Protein AF-0000000066304658 (afdb_homodimer)

Radius of gyration: 15.89 Å; Cα contacts (8 Å, |Δi|>4): 120; chains: 2; bounding box: 38×51×34 Å

Secondary structure (DSSP, 8-state):
---EEEEEEEEEHHHHHHHHHHHHTTS-S-HHHHHHHHHHHHHHHTHHHHHHHHHHHHH-/---EEEEEEEEEHHHHHHHHHHHHTTS-S-HHHHHHHHHHHHHHHTHHHHHHHHHHHHH-

Foldseek 3Di:
DDDDDDDDDDDDPVVQVVLVVCCVVPVDVDSVRVVVVVVVVVCVVCVVVVVVVVVVVVVD/DDDDDDDDDDDDPVVQVVLVVCCVVVVDVDSVRVVVVVVVVVCVVCVVVVVVVVVVVVVD

Sequence (120 aa):
MPPTRKISIRLTEKYYTKLELLVESGEFTSVSEAVREAVKLLLEKYKEQLESIAQMDTYRMPPTRKISIRLTEKYYTKLELLVESGEFTSVSEAVREAVKLLLEKYKEQLESIAQMDTYR

pLDDT: mean 95.94, std 5.53, range [66.0, 98.94]

Solvent-accessible surface area (backbone atoms only — not comparable to full-atom values): 6758 Å² total; per-residue (Å²): 131,83,60,66,43,79,47,75,42,74,39,43,48,69,58,50,49,52,41,47,50,37,27,74,71,62,78,29,95,35,57,61,54,47,49,52,49,9,42,51,52,45,49,59,74,42,41,67,61,52,52,53,52,50,52,53,59,69,72,100,133,83,58,65,41,80,46,74,42,76,39,43,48,69,58,51,50,53,41,46,50,37,28,74,72,62,78,28,95,34,59,59,53,46,48,52,50,10,41,51,52,44,49,59,74,42,40,66,60,52,51,54,52,51,53,53,59,71,72,101

Organism: Archaeoglobus fulgidus (strain ATCC 49558 / DSM 4304 / JCM 9628 / NBRC 100126 / VC-16) (NCBI:txid224325)

Nearest PDB structures (foldseek):
  7ycu-assembly1_D  TM=7.562E-01  e=7.162E-02  Pseudoalteromonas rubra
  5zkt-assembly1_A  TM=4.712E-01  e=1.363E+00  Oryza sativa Japonica Group
  3zpv-assembly1_B  TM=7.406E-01  e=9.058E+00  Drosophila melanogaster
  7ycw-assembly1_D  TM=8.932E-01  e=3.993E-02  Pseudoalteromonas rubra
  7ycu-assembly1_D  TM=7.562E-01  e=4.284E-02  Pseudoalteromonas rubra

Structure (mmCIF, N/CA/C/O backbone):
data_AF-0000000066304658-model_v1
#
loop_
_entity.id
_entity.type
_entity.pdbx_description
1 polymer 'Uncharacterized protein AF_0569'
#
loop_
_atom_site.group_PDB
_atom_site.id
_atom_site.type_symbol
_atom_site.label_atom_id
_atom_site.label_alt_id
_atom_site.label_comp_id
_atom_site.label_asym_id
_atom_site.label_entity_id
_atom_site.label_seq_id
_atom_site.pdbx_PDB_ins_code
_atom_site.Cartn_x
_atom_site.Cartn_y
_atom_site.Cartn_z
_atom_site.occupancy
_atom_site.B_iso_or_equiv
_atom_site.auth_seq_id
_atom_site.auth_comp_id
_atom_site.auth_asym_id
_atom_site.auth_atom_id
_atom_site.pdbx_PDB_model_num
ATOM 1 N N . MET A 1 1 ? -22.328 4.758 -0.051 1 87.62 1 MET A N 1
ATOM 2 C CA . MET A 1 1 ? -20.984 4.27 -0.34 1 87.62 1 MET A CA 1
ATOM 3 C C . MET A 1 1 ? -19.938 5.328 -0.02 1 87.62 1 MET A C 1
ATOM 5 O O . MET A 1 1 ? -20.141 6.512 -0.294 1 87.62 1 MET A O 1
ATOM 9 N N . PRO A 1 2 ? -18.766 4.961 0.683 1 92.81 2 PRO A N 1
ATOM 10 C CA . PRO A 1 2 ? -17.781 5.996 1.01 1 92.81 2 PRO A CA 1
ATOM 11 C C . PRO A 1 2 ? -17.094 6.574 -0.228 1 92.81 2 PRO A C 1
ATOM 13 O O . PRO A 1 2 ? -16.844 5.848 -1.189 1 92.81 2 PRO A O 1
ATOM 16 N N . PRO A 1 3 ? -16.938 7.879 -0.119 1 97.12 3 PRO A N 1
ATOM 17 C CA . PRO A 1 3 ? -16.25 8.508 -1.251 1 97.12 3 PRO A CA 1
ATOM 18 C C . PRO A 1 3 ? -14.828 7.977 -1.454 1 97.12 3 PRO A C 1
ATOM 20 O O . PRO A 1 3 ? -14.125 7.711 -0.48 1 97.12 3 PRO A O 1
ATOM 23 N N . THR A 1 4 ? -14.523 7.812 -2.727 1 97.88 4 THR A N 1
ATOM 24 C CA . THR A 1 4 ? -13.195 7.301 -3.037 1 97.88 4 THR A CA 1
ATOM 25 C C . THR A 1 4 ? -12.422 8.289 -3.908 1 97.88 4 THR A C 1
ATOM 27 O O . THR A 1 4 ? -13.016 9.211 -4.48 1 97.88 4 THR A O 1
ATOM 30 N N . ARG A 1 5 ? -11.117 8.086 -3.869 1 97.69 5 ARG A N 1
ATOM 31 C CA . ARG A 1 5 ? -10.188 8.867 -4.68 1 97.69 5 ARG A CA 1
ATOM 32 C C . ARG A 1 5 ? -9.273 7.957 -5.492 1 97.69 5 ARG A C 1
ATOM 34 O O . ARG A 1 5 ? -8.727 6.984 -4.969 1 97.69 5 ARG A O 1
ATOM 41 N N . LYS A 1 6 ? -9.188 8.29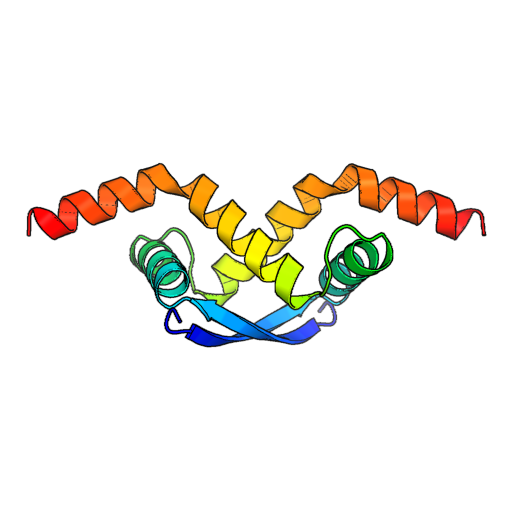7 -6.812 1 97.94 6 LYS A N 1
ATOM 42 C CA . LYS A 1 6 ? -8.281 7.539 -7.676 1 97.94 6 LYS A CA 1
ATOM 43 C C . LYS A 1 6 ? -6.867 8.109 -7.625 1 97.94 6 LYS A C 1
ATOM 45 O O . LYS A 1 6 ? -6.676 9.32 -7.754 1 97.94 6 LYS A O 1
ATOM 50 N N . ILE A 1 7 ? -5.93 7.316 -7.402 1 98.19 7 ILE A N 1
ATOM 51 C CA . ILE A 1 7 ? -4.543 7.77 -7.418 1 98.19 7 ILE A CA 1
ATOM 52 C C . ILE A 1 7 ? -3.709 6.844 -8.297 1 98.19 7 ILE A C 1
ATOM 54 O O . ILE A 1 7 ? -4.059 5.68 -8.492 1 98.19 7 ILE A O 1
ATOM 58 N N . SER A 1 8 ? -2.656 7.352 -8.898 1 98.25 8 SER A N 1
ATOM 59 C CA . SER A 1 8 ? -1.704 6.586 -9.695 1 98.25 8 SER A CA 1
ATOM 60 C C . SER A 1 8 ? -0.326 6.57 -9.039 1 98.25 8 SER A C 1
ATOM 62 O O . SER A 1 8 ? 0.177 7.613 -8.617 1 98.25 8 SER A O 1
ATOM 64 N N . ILE A 1 9 ? 0.186 5.316 -8.852 1 98.19 9 ILE A N 1
ATOM 65 C CA . ILE A 1 9 ? 1.52 5.199 -8.273 1 98.19 9 ILE A CA 1
ATOM 66 C C . ILE A 1 9 ? 2.391 4.312 -9.164 1 98.19 9 ILE A C 1
ATOM 68 O O . ILE A 1 9 ? 1.876 3.557 -9.992 1 98.19 9 ILE A O 1
ATOM 72 N N . ARG A 1 10 ? 3.688 4.48 -9.016 1 98.31 10 ARG A N 1
ATOM 73 C CA . ARG A 1 10 ? 4.645 3.598 -9.672 1 98.31 10 ARG A CA 1
ATOM 74 C C . ARG A 1 10 ? 5.273 2.629 -8.68 1 98.31 10 ARG A C 1
ATOM 76 O O . ARG A 1 10 ? 5.668 3.029 -7.578 1 98.31 10 ARG A O 1
ATOM 83 N N . LEU A 1 11 ? 5.293 1.331 -9.078 1 98.19 11 LEU A N 1
ATOM 84 C CA . LEU A 1 11 ? 5.93 0.264 -8.32 1 98.19 11 LEU A CA 1
ATOM 85 C C . LEU A 1 11 ? 6.992 -0.442 -9.156 1 98.19 11 LEU A C 1
ATOM 87 O O . LEU A 1 11 ? 6.871 -0.523 -10.383 1 98.19 11 LEU A O 1
ATOM 91 N N . THR A 1 12 ? 8.031 -0.899 -8.492 1 98 12 THR A N 1
ATOM 92 C CA . THR A 1 12 ? 8.977 -1.728 -9.234 1 98 12 THR A CA 1
ATOM 93 C C . THR A 1 12 ? 8.305 -3.01 -9.719 1 98 12 THR A C 1
ATOM 95 O O . THR A 1 12 ? 7.418 -3.543 -9.055 1 98 12 THR A O 1
ATOM 98 N N . GLU A 1 13 ? 8.773 -3.506 -10.859 1 98.12 13 GLU A N 1
ATOM 99 C CA . GLU A 1 13 ? 8.258 -4.758 -11.398 1 98.12 13 GLU A CA 1
ATOM 100 C C . GLU A 1 13 ? 8.383 -5.895 -10.383 1 98.12 13 GLU A C 1
ATOM 102 O O . GLU A 1 13 ? 7.531 -6.781 -10.32 1 98.12 13 GLU A O 1
ATOM 107 N N . LYS A 1 14 ? 9.438 -5.793 -9.609 1 97.31 14 LYS A N 1
ATOM 108 C CA . LYS A 1 14 ? 9.688 -6.809 -8.594 1 97.31 14 LYS A CA 1
ATOM 109 C C . LYS A 1 14 ? 8.555 -6.852 -7.57 1 97.31 14 LYS A C 1
ATOM 111 O O . LYS A 1 14 ? 8.016 -7.918 -7.273 1 97.31 14 LYS A O 1
ATOM 116 N N . TYR A 1 15 ? 8.141 -5.727 -7.105 1 98.31 15 TYR A N 1
ATOM 117 C CA . TYR A 1 15 ? 7.086 -5.66 -6.098 1 98.31 15 TYR A CA 1
ATOM 118 C C . TYR A 1 15 ? 5.727 -5.98 -6.707 1 98.31 15 TYR A C 1
ATOM 120 O O . TYR A 1 15 ? 4.898 -6.645 -6.078 1 98.31 15 TYR A O 1
ATOM 128 N N . TYR A 1 16 ? 5.555 -5.543 -7.91 1 98.56 16 TYR A N 1
ATOM 129 C CA . TYR A 1 16 ? 4.293 -5.832 -8.578 1 98.56 16 TYR A CA 1
ATOM 130 C C . TYR A 1 16 ? 4.109 -7.332 -8.773 1 98.56 16 TYR A C 1
ATOM 132 O O . TYR A 1 16 ? 3.021 -7.863 -8.547 1 98.56 16 TYR A O 1
ATOM 140 N N . THR A 1 17 ? 5.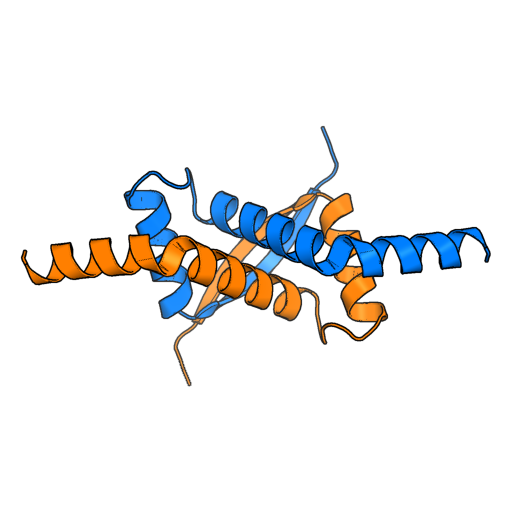168 -7.965 -9.227 1 98.06 17 THR A N 1
ATOM 141 C CA . THR A 1 17 ? 5.129 -9.406 -9.461 1 98.06 17 THR A CA 1
ATOM 142 C C . THR A 1 17 ? 4.82 -10.156 -8.164 1 98.06 17 THR A C 1
ATOM 144 O O . THR A 1 17 ? 4.078 -11.141 -8.172 1 98.06 17 THR A O 1
ATOM 147 N N . LYS A 1 18 ? 5.359 -9.703 -7.086 1 98.44 18 LYS A N 1
ATOM 148 C CA . LYS A 1 18 ? 5.09 -10.312 -5.789 1 98.44 18 LYS A CA 1
ATOM 149 C C . LYS A 1 18 ? 3.621 -10.164 -5.406 1 98.44 18 LYS A C 1
ATOM 151 O O . LYS A 1 18 ? 3.023 -11.086 -4.84 1 98.44 18 LYS A O 1
ATOM 156 N N . LEU A 1 19 ? 3.072 -9.031 -5.715 1 98.62 19 LEU A N 1
ATOM 157 C CA . LEU A 1 19 ? 1.647 -8.836 -5.473 1 98.62 19 LEU A CA 1
ATOM 158 C C . LEU A 1 19 ? 0.812 -9.789 -6.316 1 98.62 19 LEU A C 1
ATOM 160 O O . LEU A 1 19 ? -0.17 -10.359 -5.836 1 98.62 19 LEU A O 1
ATOM 164 N N . GLU A 1 20 ? 1.295 -9.977 -7.582 1 98.5 20 GLU A N 1
ATOM 165 C CA . GLU A 1 20 ? 0.604 -10.906 -8.469 1 98.5 20 GLU A CA 1
ATOM 166 C C . GLU A 1 20 ? 0.646 -12.328 -7.926 1 98.5 20 GLU A C 1
ATOM 168 O O . GLU A 1 20 ? -0.34 -13.062 -8.016 1 98.5 20 GLU A O 1
ATOM 173 N N . LEU A 1 21 ? 1.746 -12.703 -7.367 1 97.94 21 LEU A N 1
ATOM 174 C CA . LEU A 1 21 ? 1.906 -14.039 -6.797 1 97.94 21 LEU A CA 1
ATOM 175 C C . LEU A 1 21 ? 0.944 -14.25 -5.637 1 97.94 21 LEU A C 1
ATOM 177 O O . LEU A 1 21 ? 0.377 -15.336 -5.484 1 97.94 21 LEU A O 1
ATOM 181 N N . LEU A 1 22 ? 0.697 -13.227 -4.871 1 98 22 LEU A N 1
ATOM 182 C CA . LEU A 1 22 ? -0.24 -13.305 -3.754 1 98 22 LEU A CA 1
ATOM 183 C C . LEU A 1 22 ? -1.674 -13.438 -4.258 1 98 22 LEU A C 1
ATOM 185 O O . LEU A 1 22 ? -2.496 -14.117 -3.637 1 98 22 LEU A O 1
ATOM 189 N N . VAL A 1 23 ? -1.947 -12.781 -5.406 1 98.44 23 VAL A N 1
ATOM 190 C CA . VAL A 1 23 ? -3.273 -12.875 -6.008 1 98.44 23 VAL A CA 1
ATOM 191 C C . VAL A 1 23 ? -3.494 -14.281 -6.555 1 98.44 23 VAL A C 1
ATOM 193 O O . VAL A 1 23 ? -4.535 -14.898 -6.309 1 98.44 23 VAL A O 1
ATOM 196 N N . GLU A 1 24 ? -2.43 -14.766 -7.199 1 97.12 24 GLU A N 1
ATOM 197 C CA . GLU A 1 24 ? -2.502 -16.094 -7.805 1 97.12 24 GLU A CA 1
ATOM 198 C C . GLU A 1 24 ? -2.627 -17.188 -6.742 1 97.12 24 GLU A C 1
ATOM 200 O O . GLU A 1 24 ? -3.285 -18.203 -6.965 1 97.12 24 GLU A O 1
ATOM 205 N N . SER A 1 25 ? -2.018 -16.938 -5.555 1 95.88 25 SER A N 1
ATOM 206 C CA . SER A 1 25 ? -2.031 -17.906 -4.469 1 95.88 25 SER A CA 1
ATOM 207 C C . SER A 1 25 ? -3.352 -17.875 -3.705 1 95.88 25 SER A C 1
ATOM 209 O O . SER A 1 25 ? -3.607 -18.719 -2.854 1 95.88 25 SER A O 1
ATOM 211 N N . GLY A 1 26 ? -4.152 -16.828 -3.975 1 96.94 26 GLY A N 1
ATOM 212 C CA . GLY A 1 26 ? -5.477 -16.75 -3.377 1 96.94 26 GLY A CA 1
ATOM 213 C C . GLY A 1 26 ? -5.52 -15.875 -2.141 1 96.94 26 GLY A C 1
ATOM 214 O O . GLY A 1 26 ? -6.539 -15.82 -1.448 1 96.94 26 GLY A O 1
ATOM 215 N N . GLU A 1 27 ? -4.398 -15.242 -1.835 1 96.88 27 GLU A N 1
ATOM 216 C CA . GLU A 1 27 ? -4.363 -14.375 -0.658 1 96.88 27 GLU A CA 1
ATOM 217 C C . GLU A 1 27 ? -5.215 -13.125 -0.863 1 96.88 27 GLU A C 1
ATOM 219 O O . GLU A 1 27 ? -5.816 -12.617 0.085 1 96.88 27 GLU A O 1
ATOM 224 N N . PHE A 1 28 ? -5.234 -12.609 -2.09 1 98.12 28 PHE A N 1
ATOM 225 C CA . PHE A 1 28 ? -6.02 -11.43 -2.453 1 98.12 28 PHE A CA 1
ATOM 226 C C . PHE A 1 28 ? -6.766 -11.664 -3.76 1 98.12 28 PHE A C 1
ATOM 228 O O . PHE A 1 28 ? -6.352 -12.484 -4.582 1 98.12 28 PHE A O 1
ATOM 235 N N . THR A 1 29 ? -7.844 -10.977 -3.945 1 98.25 29 THR A N 1
ATOM 236 C CA . THR A 1 29 ? -8.656 -11.164 -5.141 1 98.25 29 THR A CA 1
ATOM 237 C C . THR A 1 29 ? -8.078 -10.391 -6.32 1 98.25 29 THR A C 1
ATOM 239 O O . THR A 1 29 ? -8.336 -10.734 -7.477 1 98.25 29 THR A O 1
ATOM 242 N N . SER A 1 30 ? -7.242 -9.25 -6.062 1 98.56 30 SER A N 1
ATOM 243 C CA . SER A 1 30 ? -6.617 -8.414 -7.082 1 98.56 30 SER A CA 1
ATOM 244 C C . SER A 1 30 ? -5.418 -7.656 -6.52 1 98.56 30 SER A C 1
ATOM 246 O O . SER A 1 30 ? -5.289 -7.504 -5.305 1 98.56 30 SER A O 1
ATOM 248 N N . VAL A 1 31 ? -4.664 -7.23 -7.402 1 98.56 31 VAL A N 1
ATOM 249 C CA . VAL A 1 31 ? -3.523 -6.414 -7 1 98.56 31 VAL A CA 1
ATOM 250 C C . VAL A 1 31 ? -4.02 -5.148 -6.301 1 98.56 31 VAL A C 1
ATOM 252 O O . VAL A 1 31 ? -3.447 -4.727 -5.293 1 98.56 31 VAL A O 1
ATOM 255 N N . SER A 1 32 ? -5.07 -4.594 -6.738 1 98.38 32 SER A N 1
ATOM 256 C CA . SER A 1 32 ? -5.66 -3.404 -6.129 1 98.38 32 SER A CA 1
ATOM 257 C C . SER A 1 32 ? -6.098 -3.676 -4.695 1 98.38 32 SER A C 1
ATOM 259 O O . SER A 1 32 ? -5.91 -2.838 -3.812 1 98.38 32 SER A O 1
ATOM 261 N N . GLU A 1 33 ? -6.676 -4.84 -4.48 1 98.62 33 GLU A N 1
ATOM 262 C CA . GLU A 1 33 ? -7.066 -5.215 -3.125 1 98.62 33 GLU A CA 1
ATOM 263 C C . GLU A 1 33 ? -5.852 -5.328 -2.209 1 98.62 33 GLU A C 1
ATOM 265 O O . GLU A 1 33 ? -5.887 -4.871 -1.064 1 98.62 33 GLU A O 1
ATOM 270 N N . ALA A 1 34 ? -4.812 -5.934 -2.734 1 98.81 34 ALA A N 1
ATOM 271 C CA . ALA A 1 34 ? -3.586 -6.117 -1.963 1 98.81 34 ALA A CA 1
ATOM 272 C C . ALA A 1 34 ? -2.984 -4.77 -1.563 1 98.81 34 ALA A C 1
ATOM 274 O O . ALA A 1 34 ? -2.561 -4.59 -0.42 1 98.81 34 ALA A O 1
ATOM 275 N N . VAL A 1 35 ? -3.014 -3.791 -2.465 1 98.81 35 VAL A N 1
ATOM 276 C CA . VAL A 1 35 ? -2.455 -2.471 -2.193 1 98.81 35 VAL A CA 1
ATOM 277 C C . VAL A 1 35 ? -3.314 -1.748 -1.16 1 98.81 35 VAL A C 1
ATOM 279 O O . VAL A 1 35 ? -2.791 -1.065 -0.276 1 98.81 35 VAL A O 1
ATOM 282 N N . ARG A 1 36 ? -4.637 -1.94 -1.254 1 98.75 36 ARG A N 1
ATOM 283 C CA . ARG A 1 36 ? -5.531 -1.313 -0.283 1 98.75 36 ARG A CA 1
ATOM 284 C C . ARG A 1 36 ? -5.309 -1.883 1.113 1 98.75 36 ARG A C 1
ATOM 286 O O . ARG A 1 36 ? -5.336 -1.147 2.102 1 98.75 36 ARG A O 1
ATOM 293 N N . GLU A 1 37 ? -5.039 -3.168 1.141 1 98.81 37 GLU A N 1
ATOM 294 C CA . GLU A 1 37 ? -4.699 -3.803 2.41 1 98.81 37 GLU A CA 1
ATOM 295 C C . GLU A 1 37 ? -3.363 -3.291 2.943 1 98.81 37 GLU A C 1
ATOM 297 O O . GLU A 1 37 ? -3.197 -3.117 4.152 1 98.81 37 GLU A O 1
ATOM 302 N N . ALA A 1 38 ? -2.439 -3.082 2.047 1 98.94 38 ALA A N 1
ATOM 303 C CA . ALA A 1 38 ? -1.135 -2.535 2.41 1 98.94 38 ALA A CA 1
ATOM 304 C C . ALA A 1 38 ? -1.278 -1.161 3.061 1 98.94 38 ALA A C 1
ATOM 306 O O . ALA A 1 38 ? -0.634 -0.877 4.074 1 98.94 38 ALA A O 1
ATOM 307 N N . VAL A 1 39 ? -2.143 -0.371 2.531 1 98.88 39 VAL A N 1
ATOM 308 C CA . VAL A 1 39 ? -2.395 0.967 3.057 1 98.88 39 VAL A CA 1
ATOM 309 C C . VAL A 1 39 ? -3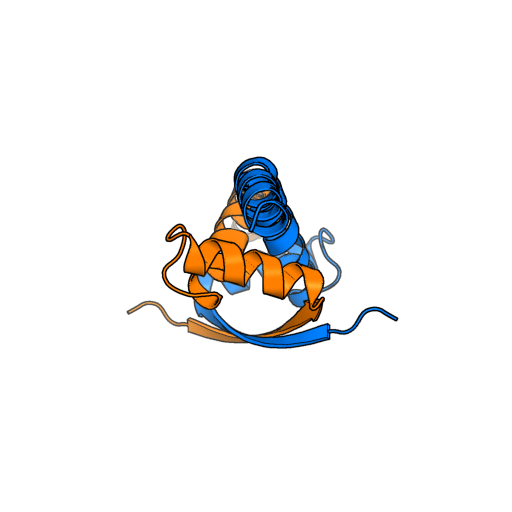 0.868 4.453 1 98.88 39 VAL A C 1
ATOM 311 O O . VAL A 1 39 ? -2.602 1.599 5.363 1 98.88 39 VAL A O 1
ATOM 314 N N . LYS A 1 40 ? -3.93 -0.051 4.578 1 98.69 40 LYS A N 1
ATOM 315 C CA . LYS A 1 40 ? -4.539 -0.253 5.891 1 98.69 40 LYS A CA 1
ATOM 316 C C . LYS A 1 40 ? -3.492 -0.653 6.926 1 98.69 40 LYS A C 1
ATOM 318 O O . LYS A 1 40 ? -3.516 -0.166 8.055 1 98.69 40 LYS A O 1
ATOM 323 N N . LEU A 1 41 ? -2.611 -1.521 6.512 1 98.56 41 LEU A N 1
ATOM 324 C CA . LEU A 1 41 ? -1.542 -1.972 7.395 1 98.56 41 LEU A CA 1
ATOM 325 C C . LEU A 1 41 ? -0.642 -0.809 7.797 1 98.56 41 LEU A C 1
ATOM 327 O O . LEU A 1 41 ? -0.267 -0.681 8.969 1 98.56 41 LEU A O 1
ATOM 331 N N . LEU A 1 42 ? -0.271 0.013 6.84 1 98.75 42 LEU A N 1
ATOM 332 C CA . LEU A 1 42 ? 0.567 1.174 7.121 1 98.75 42 LEU A CA 1
ATOM 333 C C . LEU A 1 42 ? -0.111 2.105 8.117 1 98.75 42 LEU A C 1
ATOM 335 O O . LEU A 1 42 ? 0.521 2.564 9.078 1 98.75 42 LEU A O 1
ATOM 339 N N . LEU A 1 43 ? -1.433 2.381 7.883 1 98.44 43 LEU A N 1
ATOM 340 C CA . LEU A 1 43 ? -2.162 3.326 8.719 1 98.44 43 LEU A CA 1
ATOM 341 C C . LEU A 1 43 ? -2.344 2.773 10.133 1 98.44 43 LEU A C 1
ATOM 343 O O . LEU A 1 43 ? -2.346 3.531 11.102 1 98.44 43 LEU A O 1
ATOM 347 N N . GLU A 1 44 ? -2.439 1.458 10.172 1 98.12 44 GLU A N 1
ATOM 348 C CA . GLU A 1 44 ? -2.48 0.825 11.492 1 98.12 44 GLU A CA 1
ATOM 349 C C . GLU A 1 44 ? -1.152 0.987 12.219 1 98.12 44 GLU A C 1
ATOM 351 O O . GLU A 1 44 ? -1.129 1.225 13.43 1 98.12 44 GLU A O 1
ATOM 356 N N . LYS A 1 45 ? -0.081 0.902 11.562 1 97.75 45 LYS A N 1
ATOM 357 C CA . LYS A 1 45 ? 1.254 1.087 12.125 1 97.75 45 LYS A CA 1
ATOM 358 C C . LYS A 1 45 ? 1.433 2.504 12.664 1 97.75 45 LYS A C 1
ATOM 360 O O . LYS A 1 45 ? 2.08 2.705 13.695 1 97.75 45 LYS A O 1
ATOM 365 N N . TYR A 1 46 ? 0.821 3.494 12 1 97.75 46 TYR A N 1
ATOM 366 C CA . TYR A 1 46 ? 0.975 4.898 12.359 1 97.75 46 TYR A CA 1
ATOM 367 C C . TYR A 1 46 ? -0.246 5.406 13.117 1 97.75 46 TYR A C 1
ATOM 369 O O . TYR A 1 46 ? -0.5 6.609 13.164 1 97.75 46 TYR A O 1
ATOM 377 N N . LYS A 1 47 ? -1.058 4.547 13.641 1 97.38 47 LYS A N 1
ATOM 378 C CA . LYS A 1 47 ? -2.332 4.867 14.273 1 97.38 47 LYS A CA 1
ATOM 379 C C . LYS A 1 47 ? -2.145 5.887 15.398 1 97.38 47 LYS A C 1
ATOM 381 O O . LYS A 1 47 ? -2.92 6.836 15.516 1 97.38 47 LYS A O 1
ATOM 386 N N . GLU A 1 48 ? -1.128 5.695 16.219 1 96.12 48 GLU A N 1
ATOM 387 C CA . GLU A 1 48 ? -0.882 6.574 17.359 1 96.12 48 GLU A CA 1
ATOM 388 C C . GLU A 1 48 ? -0.534 7.988 16.906 1 96.12 48 GLU A C 1
ATOM 390 O O . GLU A 1 48 ? -1.014 8.969 17.469 1 96.12 48 GLU A O 1
ATOM 395 N N . GLN A 1 49 ? 0.337 8.008 15.867 1 95.88 49 GLN A N 1
ATOM 396 C CA . GLN A 1 49 ? 0.71 9.305 15.312 1 95.88 49 GLN A CA 1
ATOM 397 C C . GLN A 1 49 ? -0.508 10.031 14.75 1 95.88 49 GLN A C 1
ATOM 399 O O . GLN A 1 49 ? -0.67 11.234 14.961 1 95.88 49 GLN A O 1
ATOM 404 N N . LEU A 1 50 ? -1.358 9.312 14.109 1 96.88 50 LEU A N 1
ATOM 405 C CA . LEU A 1 50 ? -2.553 9.883 13.492 1 96.88 50 LEU A CA 1
ATOM 406 C C . LEU A 1 50 ? -3.529 10.375 14.555 1 96.88 50 LEU A C 1
ATOM 408 O O . LEU A 1 50 ? -4.16 11.422 14.375 1 96.88 50 LEU A O 1
ATOM 412 N N . GLU A 1 51 ? -3.6 9.625 15.656 1 95.44 51 GLU A N 1
ATOM 413 C CA . GLU A 1 51 ? -4.465 10.031 16.766 1 95.44 51 GLU A CA 1
ATOM 414 C C . GLU A 1 51 ? -3.955 11.312 17.422 1 95.44 51 GLU A C 1
ATOM 416 O O . GLU A 1 51 ? -4.742 12.188 17.781 1 95.44 51 GLU A O 1
ATOM 421 N N . SER A 1 52 ? -2.639 11.312 17.531 1 95 52 SER A N 1
ATOM 422 C CA . SER A 1 52 ? -2.029 12.5 18.109 1 95 52 SER A CA 1
ATOM 423 C C . SER A 1 52 ? -2.293 13.734 17.25 1 95 52 SER A C 1
ATOM 425 O O . SER A 1 52 ? -2.619 14.805 17.781 1 95 52 SER A O 1
ATOM 427 N N . ILE A 1 53 ? -2.215 13.586 15.922 1 92.81 53 ILE A N 1
ATOM 428 C CA . ILE A 1 53 ? -2.453 14.672 14.977 1 92.81 53 ILE A CA 1
ATOM 429 C C . ILE A 1 53 ? -3.91 15.125 15.07 1 92.81 53 ILE A C 1
ATOM 431 O O . ILE A 1 53 ? -4.195 16.328 15.055 1 92.81 53 ILE A O 1
ATOM 435 N N . ALA A 1 54 ? -4.754 14.234 15.219 1 92 54 ALA A N 1
ATOM 436 C CA . ALA A 1 54 ? -6.184 14.531 15.297 1 92 54 ALA A CA 1
ATOM 437 C C . ALA A 1 54 ? -6.508 15.32 16.562 1 92 54 ALA A C 1
ATOM 439 O O . ALA A 1 54 ? -7.359 16.219 16.547 1 92 54 ALA A O 1
ATOM 440 N N . GLN A 1 55 ? -5.848 14.891 17.625 1 91.56 55 GLN A N 1
ATOM 441 C CA . GLN A 1 55 ? -6.07 15.555 18.906 1 91.56 55 GLN A CA 1
ATOM 442 C C . GLN A 1 55 ? -5.594 17 18.859 1 91.56 55 GLN A C 1
ATOM 444 O O . GLN A 1 55 ? -6.23 17.891 19.438 1 91.56 55 GLN A O 1
ATOM 449 N N . MET A 1 56 ? -4.574 17.234 18.109 1 89.81 56 MET A N 1
ATOM 450 C CA . MET A 1 56 ? -4.016 18.578 18 1 89.81 56 MET A CA 1
ATOM 451 C C . MET A 1 56 ? -4.914 19.469 17.156 1 89.81 56 MET A C 1
ATOM 453 O O . MET A 1 56 ? -5.055 20.656 17.438 1 89.81 56 MET A O 1
ATOM 457 N N . ASP A 1 57 ? -5.504 18.922 16.125 1 84.88 57 ASP A N 1
ATOM 458 C CA . ASP A 1 57 ? -6.398 19.672 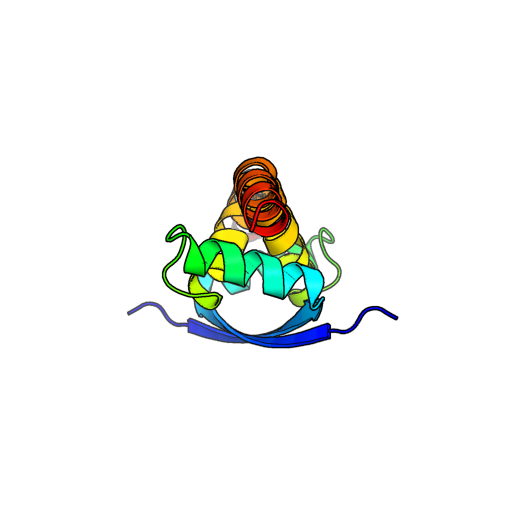15.25 1 84.88 57 ASP A CA 1
ATOM 459 C C . ASP A 1 57 ? -7.695 20.031 15.969 1 84.88 57 ASP A C 1
ATOM 461 O O . ASP A 1 57 ? -8.312 21.062 15.672 1 84.88 57 ASP A O 1
ATOM 465 N N . THR A 1 58 ? -8.117 19.156 16.828 1 84.56 58 THR A N 1
ATOM 466 C CA . THR A 1 58 ? -9.312 19.438 17.609 1 84.56 58 THR A CA 1
ATOM 467 C C . THR A 1 58 ? -9.062 20.562 18.609 1 84.56 58 THR A C 1
ATOM 469 O O . THR A 1 58 ? -9.984 21.297 18.953 1 84.56 58 THR A O 1
ATOM 472 N N . TYR A 1 59 ? -7.875 20.641 19.062 1 77.94 59 TYR A N 1
ATOM 473 C CA . TYR A 1 59 ? -7.52 21.656 20.031 1 77.94 59 TYR A CA 1
ATOM 474 C C . TYR A 1 59 ? -7.234 23 19.344 1 77.94 59 TYR A C 1
ATOM 476 O O . TYR A 1 59 ? -7.18 24.031 20 1 77.94 59 TYR A O 1
ATOM 484 N N . ARG A 1 60 ? -7.086 22.938 18.016 1 66 60 ARG A N 1
ATOM 485 C CA . ARG A 1 60 ? -6.934 24.203 17.297 1 66 60 ARG A CA 1
ATOM 486 C C . ARG A 1 60 ? -8.289 24.766 16.891 1 66 60 ARG A C 1
ATOM 488 O O . ARG A 1 60 ? -8.516 25.984 16.984 1 66 60 ARG A O 1
ATOM 495 N N . MET B 1 1 ? 18.484 1.691 -13.469 1 87.81 1 MET B N 1
ATOM 496 C CA . MET B 1 1 ? 17.297 1.935 -12.664 1 87.81 1 MET B CA 1
ATOM 497 C C . MET B 1 1 ? 16.312 0.78 -12.789 1 87.81 1 MET B C 1
ATOM 499 O O . MET B 1 1 ? 16.109 0.245 -13.883 1 87.81 1 MET B O 1
ATOM 503 N N . PRO B 1 2 ? 15.688 0.274 -11.625 1 92.94 2 PRO B N 1
ATOM 504 C CA . PRO B 1 2 ? 14.766 -0.856 -11.766 1 92.94 2 PRO B CA 1
AT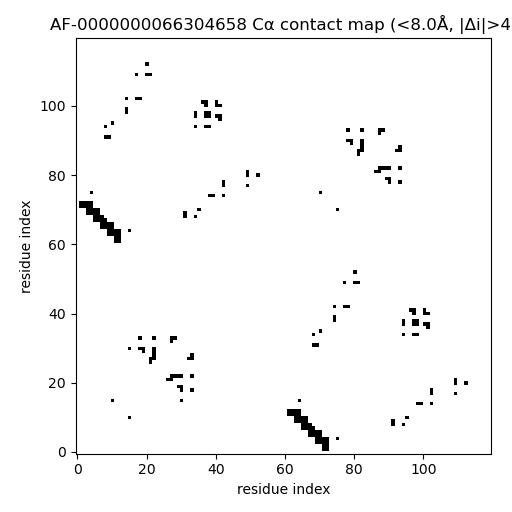OM 505 C C . PRO B 1 2 ? 13.5 -0.492 -12.531 1 92.94 2 PRO B C 1
ATOM 507 O O . PRO B 1 2 ? 12.992 0.623 -12.398 1 92.94 2 PRO B O 1
ATOM 510 N N . PRO B 1 3 ? 13.133 -1.455 -13.352 1 97.12 3 PRO B N 1
ATOM 511 C CA . PRO B 1 3 ? 11.898 -1.197 -14.102 1 97.12 3 PRO B CA 1
ATOM 512 C C . PRO B 1 3 ? 10.688 -0.999 -13.188 1 97.12 3 PRO B C 1
ATOM 514 O O . PRO B 1 3 ? 10.57 -1.672 -12.164 1 97.12 3 PRO B O 1
ATOM 517 N N . THR B 1 4 ? 9.898 -0.05 -13.602 1 97.94 4 THR B N 1
ATOM 518 C CA . THR B 1 4 ? 8.703 0.232 -12.805 1 97.94 4 THR B CA 1
ATOM 519 C C . THR B 1 4 ? 7.441 0.05 -13.641 1 97.94 4 THR B C 1
ATOM 521 O O . THR B 1 4 ? 7.508 -0.023 -14.867 1 97.94 4 THR B O 1
ATOM 524 N N . ARG B 1 5 ? 6.355 -0.118 -12.898 1 97.62 5 ARG B N 1
ATOM 525 C CA . ARG B 1 5 ? 5.02 -0.242 -13.484 1 97.62 5 ARG B CA 1
ATOM 526 C C . ARG B 1 5 ? 4.051 0.748 -12.844 1 97.62 5 ARG B C 1
ATOM 528 O O . ARG B 1 5 ? 4.02 0.891 -11.617 1 97.62 5 ARG B O 1
ATOM 535 N N . LYS B 1 6 ? 3.324 1.447 -13.742 1 98 6 LYS B N 1
ATOM 536 C CA . LYS B 1 6 ? 2.309 2.371 -13.25 1 98 6 LYS B CA 1
ATOM 537 C C . LYS B 1 6 ? 0.989 1.65 -12.992 1 98 6 LYS B C 1
ATOM 539 O O . LYS B 1 6 ? 0.503 0.909 -13.844 1 98 6 LYS B O 1
ATOM 544 N N . ILE B 1 7 ? 0.439 1.817 -11.875 1 98.19 7 ILE B N 1
ATOM 545 C CA . ILE B 1 7 ? -0.867 1.234 -11.586 1 98.19 7 ILE B CA 1
ATOM 546 C C . ILE B 1 7 ? -1.79 2.303 -11 1 98.19 7 ILE B C 1
ATOM 548 O O . ILE B 1 7 ? -1.324 3.289 -10.43 1 98.19 7 ILE B O 1
ATOM 552 N N . SER B 1 8 ? -3.07 2.172 -11.211 1 98.31 8 SER B N 1
ATOM 553 C CA . SER B 1 8 ? -4.09 3.051 -10.648 1 98.31 8 SER B CA 1
ATOM 554 C C . SER B 1 8 ? -4.996 2.299 -9.68 1 98.31 8 SER B C 1
ATOM 556 O O . SER B 1 8 ? -5.457 1.196 -9.977 1 98.31 8 SER B O 1
ATOM 558 N N . ILE B 1 9 ? -5.109 2.885 -8.445 1 98.19 9 ILE B N 1
ATOM 559 C CA . ILE B 1 9 ? -5.98 2.262 -7.457 1 98.19 9 ILE B CA 1
ATOM 560 C C . ILE B 1 9 ? -6.945 3.303 -6.895 1 98.19 9 ILE B C 1
ATOM 562 O O . ILE B 1 9 ? -6.715 4.508 -7.023 1 98.19 9 ILE B O 1
ATOM 566 N N . ARG B 1 10 ? -8.039 2.803 -6.34 1 98.31 10 ARG B N 1
ATOM 567 C CA . ARG B 1 10 ? -8.977 3.658 -5.621 1 98.31 10 ARG B CA 1
ATOM 568 C C . ARG B 1 10 ? -8.867 3.445 -4.113 1 98.31 10 ARG B C 1
ATOM 570 O O . ARG B 1 10 ? -8.805 2.307 -3.646 1 98.31 10 ARG B O 1
ATOM 577 N N . LEU B 1 11 ? -8.797 4.594 -3.377 1 98.19 11 LEU B N 1
ATOM 578 C CA . LEU B 1 11 ? -8.789 4.613 -1.919 1 98.19 11 LEU B CA 1
ATOM 579 C C . LEU B 1 11 ? -9.938 5.461 -1.379 1 98.19 11 LEU B C 1
ATOM 581 O O . LEU B 1 11 ? -10.359 6.418 -2.023 1 98.19 11 LEU B O 1
ATOM 585 N N . THR B 1 12 ? -10.438 5.066 -0.239 1 98 12 THR B N 1
ATOM 586 C CA . THR B 1 12 ? -11.414 5.953 0.386 1 98 12 THR B CA 1
ATOM 587 C C . THR B 1 12 ? -10.773 7.289 0.757 1 98 12 THR B C 1
ATOM 589 O O . THR B 1 12 ? -9.586 7.344 1.084 1 98 12 THR B O 1
ATOM 592 N N . GLU B 1 13 ? -11.578 8.336 0.749 1 98.12 13 GLU B N 1
ATOM 593 C CA . GLU B 1 13 ? -11.094 9.656 1.134 1 98.12 13 GLU B CA 1
ATOM 594 C C . GLU B 1 13 ? -10.508 9.641 2.541 1 98.12 13 GLU B C 1
ATOM 596 O O . GLU B 1 13 ? -9.539 10.352 2.826 1 98.12 13 GLU B O 1
ATOM 601 N N . LYS B 1 14 ? -11.102 8.797 3.355 1 97.31 14 LYS B N 1
ATOM 602 C CA . LYS B 1 14 ? -10.641 8.68 4.734 1 97.31 14 LYS B CA 1
ATOM 603 C C . LYS B 1 14 ? -9.188 8.195 4.789 1 97.31 14 LYS B C 1
ATOM 605 O O . LYS B 1 14 ? -8.359 8.797 5.473 1 97.31 14 LYS B O 1
ATOM 610 N N . TYR B 1 15 ? -8.867 7.207 4.035 1 98.31 15 TYR B N 1
ATOM 611 C CA . TYR B 1 15 ? -7.516 6.652 4.043 1 98.31 15 TYR B CA 1
ATOM 612 C C . TYR B 1 15 ? -6.535 7.59 3.346 1 98.31 15 TYR B C 1
ATOM 614 O O . TYR B 1 15 ? -5.395 7.746 3.787 1 98.31 15 TYR B O 1
ATOM 622 N N . TYR B 1 16 ? -7.023 8.195 2.314 1 98.56 16 TYR B N 1
ATOM 623 C CA . TYR B 1 16 ? -6.164 9.133 1.602 1 98.56 16 TYR B CA 1
ATOM 624 C C . TYR B 1 16 ? -5.773 10.305 2.498 1 98.56 16 TYR B C 1
ATOM 626 O O . TYR B 1 16 ? -4.613 10.727 2.512 1 98.56 16 TYR B O 1
ATOM 634 N N . THR B 1 17 ? -6.762 10.836 3.205 1 98.12 17 THR B N 1
ATOM 635 C CA . THR B 1 17 ? -6.523 11.961 4.102 1 98.12 17 THR B CA 1
ATOM 636 C C . THR B 1 17 ? -5.516 11.586 5.188 1 98.12 17 THR B C 1
ATOM 638 O O . THR B 1 17 ? -4.66 12.398 5.555 1 98.12 17 THR B O 1
ATOM 641 N N . LYS B 1 18 ? -5.598 10.383 5.668 1 98.44 18 LYS B N 1
ATOM 642 C CA . LYS B 1 18 ? -4.648 9.906 6.668 1 98.44 18 LYS B CA 1
ATOM 643 C C . LYS B 1 18 ? -3.232 9.844 6.098 1 98.44 18 LYS B C 1
ATOM 645 O O . LYS B 1 18 ? -2.264 10.172 6.789 1 98.44 18 LYS B O 1
ATOM 650 N N . LEU B 1 19 ? -3.137 9.453 4.879 1 98.62 19 LEU B N 1
ATOM 651 C CA . LEU B 1 19 ? -1.836 9.445 4.215 1 98.62 19 LEU B CA 1
ATOM 652 C C . LEU B 1 19 ? -1.286 10.859 4.086 1 98.62 19 LEU B C 1
ATOM 654 O O . LEU B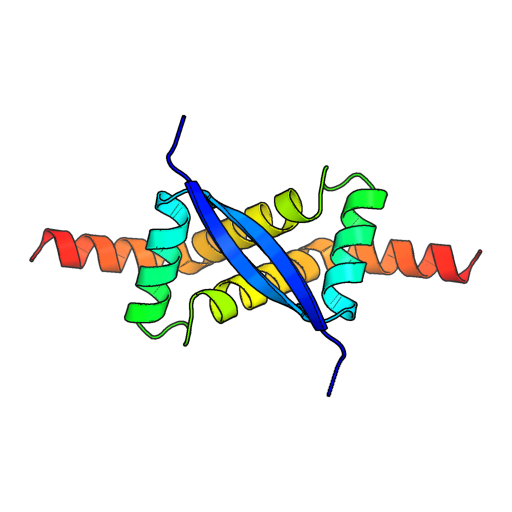 1 19 ? -0.095 11.094 4.309 1 98.62 19 LEU B O 1
ATOM 658 N N . GLU B 1 20 ? -2.236 11.789 3.766 1 98.5 20 GLU B N 1
ATOM 659 C CA . GLU B 1 20 ? -1.837 13.188 3.654 1 98.5 20 GLU B CA 1
ATOM 660 C C . GLU B 1 20 ? -1.319 13.719 4.988 1 98.5 20 GLU B C 1
ATOM 662 O O . GLU B 1 20 ? -0.346 14.477 5.023 1 98.5 20 GLU B O 1
ATOM 667 N N . LEU B 1 21 ? -1.94 13.328 6.051 1 98 21 LEU B N 1
ATOM 668 C CA . LEU B 1 21 ? -1.537 13.766 7.383 1 98 21 LEU B CA 1
ATOM 669 C C . LEU B 1 21 ? -0.134 13.266 7.715 1 98 21 LEU B C 1
ATOM 671 O O . LEU B 1 21 ? 0.658 13.984 8.32 1 98 21 LEU B O 1
ATOM 675 N N . LEU B 1 22 ? 0.202 12.094 7.266 1 98.06 22 LEU B N 1
ATOM 676 C CA . LEU B 1 22 ? 1.532 11.539 7.484 1 98.06 22 LEU B CA 1
ATOM 677 C C . LEU B 1 22 ? 2.578 12.289 6.668 1 98.06 22 LEU B C 1
ATOM 679 O O . LEU B 1 22 ? 3.715 12.461 7.117 1 98.06 22 LEU B O 1
ATOM 683 N N . VAL B 1 23 ? 2.156 12.742 5.473 1 98.44 23 VAL B N 1
ATOM 684 C CA . VAL B 1 23 ? 3.059 13.523 4.629 1 98.44 23 VAL B CA 1
ATOM 685 C C . VAL B 1 23 ? 3.305 14.891 5.258 1 98.44 23 VAL B C 1
ATOM 687 O O . VAL B 1 23 ? 4.449 15.336 5.363 1 98.44 23 VAL B O 1
ATOM 690 N N . GLU B 1 24 ? 2.191 15.453 5.734 1 97.12 24 GLU B N 1
ATOM 691 C CA . GLU B 1 24 ? 2.266 16.781 6.34 1 97.12 24 GLU B CA 1
ATOM 692 C C . GLU B 1 24 ? 3.082 16.75 7.629 1 97.12 24 GLU B C 1
ATOM 694 O O . GLU B 1 24 ? 3.773 17.719 7.953 1 97.12 24 GLU B O 1
ATOM 699 N N . SER B 1 25 ? 3.035 15.602 8.352 1 95.94 25 SER B N 1
ATOM 700 C CA . SER B 1 25 ? 3.742 15.453 9.617 1 95.94 25 SER B CA 1
ATOM 701 C C . SER B 1 25 ? 5.223 15.156 9.398 1 95.94 25 SER B C 1
ATOM 703 O O . SER B 1 25 ? 6.008 15.156 10.344 1 95.94 25 SER B O 1
ATOM 705 N N . GLY B 1 26 ? 5.574 14.859 8.156 1 97 26 GLY B N 1
ATOM 706 C CA . GLY B 1 26 ? 6.973 14.656 7.816 1 97 26 GLY B CA 1
ATOM 707 C C . GLY B 1 26 ? 7.383 13.195 7.812 1 97 26 GLY B C 1
ATOM 708 O O . GLY B 1 26 ? 8.57 12.883 7.688 1 97 26 GLY B O 1
ATOM 709 N N . GLU B 1 27 ? 6.414 12.312 8.016 1 96.88 27 GLU B N 1
ATOM 710 C CA . GLU B 1 27 ? 6.727 10.891 8.023 1 96.88 27 GLU B CA 1
ATOM 711 C C . GLU B 1 27 ? 7.109 10.398 6.629 1 96.88 27 GLU B C 1
ATOM 713 O O . GLU B 1 27 ? 7.941 9.5 6.488 1 96.88 27 GLU B O 1
ATOM 718 N N . PHE B 1 28 ? 6.465 10.953 5.613 1 98.12 28 PHE B N 1
ATOM 719 C CA . PHE B 1 28 ? 6.73 10.602 4.223 1 98.12 28 PHE B CA 1
ATOM 720 C C . PHE B 1 28 ? 6.84 11.859 3.365 1 98.12 28 PHE B C 1
ATOM 722 O O . PHE B 1 28 ? 6.285 12.906 3.709 1 98.12 28 PHE B O 1
ATOM 729 N N . THR B 1 29 ? 7.539 11.758 2.289 1 98.25 29 THR B N 1
ATOM 730 C CA . THR B 1 29 ? 7.754 12.914 1.424 1 98.25 29 THR B CA 1
ATOM 731 C C . THR B 1 29 ? 6.551 13.133 0.512 1 98.25 29 THR B C 1
ATOM 733 O O . THR B 1 29 ? 6.32 14.25 0.037 1 98.25 29 THR B O 1
ATOM 736 N N . SER B 1 30 ? 5.715 12.016 0.186 1 98.56 30 SER B N 1
ATOM 737 C CA . SER B 1 30 ? 4.535 12.07 -0.673 1 98.56 30 SER B CA 1
ATOM 738 C C . SER B 1 30 ? 3.586 10.914 -0.385 1 98.56 30 SER B C 1
ATOM 740 O O . SER B 1 30 ? 3.986 9.906 0.201 1 98.56 30 SER B O 1
ATOM 742 N N . VAL B 1 31 ? 2.438 11.117 -0.807 1 98.56 31 VAL B N 1
ATOM 743 C CA . VAL B 1 31 ? 1.454 10.055 -0.671 1 98.56 31 VAL B CA 1
ATOM 744 C C . VAL B 1 31 ? 1.923 8.812 -1.437 1 98.56 31 VAL B C 1
ATOM 746 O O . VAL B 1 31 ? 1.783 7.688 -0.955 1 98.56 31 VAL B O 1
ATOM 749 N N . SER B 1 32 ? 2.521 8.977 -2.551 1 98.38 32 SER B N 1
ATOM 750 C CA . SER B 1 32 ? 3.047 7.875 -3.354 1 98.38 32 SER B CA 1
ATOM 751 C C . SER B 1 32 ? 4.129 7.109 -2.6 1 98.38 32 SER B C 1
ATOM 753 O O . SER B 1 32 ? 4.184 5.879 -2.656 1 98.38 32 SER B O 1
ATOM 755 N N . GLU B 1 33 ? 4.98 7.848 -1.91 1 98.62 33 GLU B N 1
ATOM 756 C CA . GLU B 1 33 ? 6.012 7.199 -1.105 1 98.62 33 GLU B CA 1
ATOM 757 C C . GLU B 1 33 ? 5.395 6.355 0.007 1 98.62 33 GLU B C 1
ATOM 759 O O . GLU B 1 33 ? 5.836 5.234 0.261 1 98.62 33 GLU B O 1
ATOM 764 N N . ALA B 1 34 ? 4.387 6.93 0.631 1 98.81 34 ALA B N 1
ATOM 765 C CA . ALA B 1 34 ? 3.709 6.234 1.721 1 98.81 34 ALA B CA 1
ATOM 766 C C . ALA B 1 34 ? 3.078 4.934 1.23 1 98.81 34 ALA B C 1
ATOM 768 O O . ALA B 1 34 ? 3.182 3.898 1.893 1 98.81 34 ALA B O 1
ATOM 769 N N . VAL B 1 35 ? 2.479 4.941 0.05 1 98.81 35 VAL B N 1
ATOM 770 C CA . VAL B 1 35 ? 1.831 3.758 -0.507 1 98.81 35 VAL B CA 1
ATOM 771 C C . VAL B 1 35 ? 2.887 2.717 -0.874 1 98.81 35 VAL B C 1
ATOM 773 O O . VAL B 1 35 ? 2.684 1.519 -0.666 1 98.81 35 VAL B O 1
ATOM 776 N N . ARG B 1 36 ? 4.043 3.193 -1.386 1 98.75 36 ARG B N 1
ATOM 777 C CA . ARG B 1 36 ? 5.117 2.27 -1.73 1 98.75 36 ARG B CA 1
ATOM 778 C C . ARG B 1 36 ? 5.672 1.587 -0.485 1 98.75 36 ARG B C 1
ATOM 780 O O . ARG B 1 36 ? 5.98 0.393 -0.51 1 98.75 36 ARG B O 1
ATOM 787 N N . GLU B 1 37 ? 5.711 2.365 0.583 1 98.81 37 GLU B N 1
ATOM 788 C CA . GLU B 1 37 ? 6.121 1.793 1.861 1 98.81 37 GLU B CA 1
ATOM 789 C C . GLU B 1 37 ? 5.094 0.788 2.371 1 98.81 37 GLU B C 1
ATOM 791 O O . GLU B 1 37 ? 5.457 -0.237 2.955 1 98.81 37 GLU B O 1
ATOM 796 N N . ALA B 1 38 ? 3.857 1.108 2.158 1 98.94 38 ALA B N 1
ATOM 797 C CA . ALA B 1 38 ? 2.771 0.209 2.543 1 98.94 38 ALA B CA 1
ATOM 798 C C . ALA B 1 38 ? 2.895 -1.135 1.831 1 98.94 38 ALA B C 1
ATOM 800 O O . ALA B 1 38 ? 2.73 -2.189 2.449 1 98.94 38 ALA B O 1
ATOM 801 N N . VAL B 1 39 ? 3.234 -1.096 0.603 1 98.88 39 VAL B N 1
ATOM 802 C CA . VAL B 1 39 ? 3.404 -2.303 -0.199 1 98.88 39 VAL B CA 1
ATOM 803 C C . VAL B 1 39 ? 4.578 -3.117 0.335 1 98.88 39 VAL B C 1
ATOM 805 O O . VAL B 1 39 ? 4.488 -4.34 0.466 1 98.88 39 VAL B O 1
ATOM 808 N N . LYS B 1 40 ? 5.641 -2.408 0.635 1 98.69 40 LYS B N 1
ATOM 809 C CA . LYS B 1 40 ? 6.801 -3.092 1.196 1 98.69 40 LYS B CA 1
ATOM 810 C C . LYS B 1 40 ? 6.445 -3.799 2.5 1 98.69 40 LYS B C 1
ATOM 812 O O . LYS B 1 40 ? 6.867 -4.934 2.73 1 98.69 40 LYS B O 1
ATOM 817 N N . LEU B 1 41 ? 5.68 -3.115 3.312 1 98.56 41 LEU B N 1
ATOM 818 C CA . LEU B 1 41 ? 5.246 -3.686 4.582 1 98.56 41 LEU B CA 1
ATOM 819 C C . LEU B 1 41 ? 4.395 -4.93 4.355 1 98.56 41 LEU B C 1
ATOM 821 O O . LEU B 1 41 ? 4.57 -5.941 5.043 1 98.56 41 LEU B O 1
ATOM 825 N N . LEU B 1 42 ? 3.473 -4.863 3.422 1 98.75 42 LEU B N 1
ATOM 826 C CA . LEU B 1 42 ? 2.627 -6.008 3.107 1 98.75 42 LEU B CA 1
ATOM 827 C C . LEU B 1 42 ? 3.467 -7.199 2.656 1 98.75 42 LEU B C 1
ATOM 829 O O . LEU B 1 42 ? 3.25 -8.328 3.109 1 98.75 42 LEU B O 1
ATOM 833 N N . LEU B 1 43 ? 4.441 -6.93 1.737 1 98.44 43 LEU B N 1
ATOM 834 C CA . LEU B 1 43 ? 5.25 -8.008 1.168 1 98.44 43 LEU B CA 1
ATOM 835 C C . LEU B 1 43 ? 6.16 -8.625 2.227 1 98.44 43 LEU B C 1
ATOM 837 O O . LEU B 1 43 ? 6.438 -9.82 2.189 1 98.44 43 LEU B O 1
ATOM 841 N N . GLU B 1 44 ? 6.547 -7.754 3.16 1 98.12 44 GLU B N 1
ATOM 842 C CA . GLU B 1 44 ? 7.309 -8.281 4.289 1 98.12 44 GLU B CA 1
ATOM 843 C C . GLU B 1 44 ? 6.449 -9.195 5.156 1 98.12 44 GLU B C 1
ATOM 845 O O . GLU B 1 44 ? 6.922 -10.234 5.629 1 98.12 44 GLU B O 1
ATOM 850 N N . LYS B 1 45 ? 5.238 -8.891 5.352 1 97.75 45 LYS B N 1
ATOM 851 C CA . LYS B 1 45 ? 4.293 -9.703 6.117 1 97.75 45 LYS B CA 1
ATOM 852 C C . LYS B 1 45 ? 4.078 -11.062 5.457 1 97.75 45 LYS B C 1
ATOM 854 O O . LYS B 1 45 ? 3.938 -12.078 6.145 1 97.75 45 LYS B O 1
ATOM 859 N N . TYR B 1 46 ? 4.094 -11.109 4.121 1 97.75 46 TYR B N 1
ATOM 860 C CA . TYR B 1 46 ? 3.824 -12.328 3.365 1 97.75 46 TYR B CA 1
ATOM 861 C C . TYR B 1 46 ? 5.117 -12.953 2.854 1 97.75 46 TYR B C 1
ATOM 863 O O . TYR B 1 46 ? 5.102 -13.727 1.896 1 97.75 46 TYR B O 1
ATOM 871 N N . LYS B 1 47 ? 6.234 -12.602 3.375 1 97.31 47 LYS B N 1
ATOM 872 C CA . LYS B 1 47 ? 7.559 -13 2.904 1 97.31 47 LYS B CA 1
ATOM 873 C C . LYS B 1 47 ? 7.68 -14.523 2.84 1 97.31 47 LYS B C 1
ATOM 875 O O . LYS B 1 47 ? 8.203 -15.062 1.865 1 97.31 47 LYS B O 1
ATOM 880 N N . GLU B 1 48 ? 7.211 -15.203 3.877 1 96.12 48 GLU B N 1
ATOM 881 C CA . GLU B 1 48 ? 7.32 -16.656 3.949 1 96.12 48 GLU B CA 1
ATOM 882 C C . GLU B 1 48 ? 6.516 -17.328 2.842 1 96.12 48 GLU B C 1
ATOM 884 O O . GLU B 1 48 ? 6.98 -18.281 2.221 1 96.12 48 GLU B O 1
ATOM 889 N N . GLN B 1 49 ? 5.293 -16.781 2.678 1 95.88 49 GLN B N 1
ATOM 890 C CA . GLN B 1 49 ? 4.445 -17.312 1.614 1 95.88 49 GLN B CA 1
ATOM 891 C C . GLN B 1 49 ? 5.094 -17.125 0.247 1 95.88 49 GLN B C 1
ATOM 893 O O . GLN B 1 49 ? 5.074 -18.031 -0.586 1 95.88 49 GLN B O 1
ATOM 898 N N . LEU B 1 50 ? 5.707 -16 0.046 1 96.88 50 LEU B N 1
ATOM 899 C CA . LEU B 1 50 ? 6.344 -15.68 -1.223 1 96.88 50 LEU 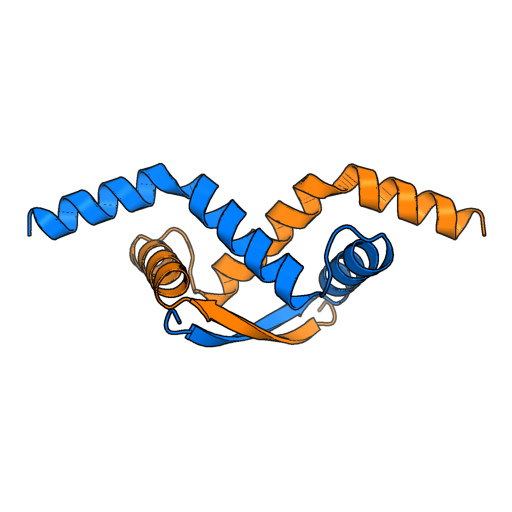B CA 1
ATOM 900 C C . LEU B 1 50 ? 7.566 -16.562 -1.461 1 96.88 50 LEU B C 1
ATOM 902 O O . LEU B 1 50 ? 7.82 -16.984 -2.59 1 96.88 50 LEU B O 1
ATOM 906 N N . GLU B 1 51 ? 8.273 -16.859 -0.362 1 95.38 51 GLU B N 1
ATOM 907 C CA . GLU B 1 51 ? 9.43 -17.734 -0.457 1 95.38 51 GLU B CA 1
ATOM 908 C C . GLU B 1 51 ? 9.008 -19.172 -0.809 1 95.38 51 GLU B C 1
ATOM 910 O O . GLU B 1 51 ? 9.672 -19.828 -1.606 1 95.38 51 GLU B O 1
ATOM 915 N N . SER B 1 52 ? 7.926 -19.547 -0.179 1 95 52 SER B N 1
ATOM 916 C CA . SER B 1 52 ? 7.406 -20.875 -0.461 1 95 52 SER B CA 1
ATOM 917 C C . SER B 1 52 ? 6.988 -21.016 -1.922 1 95 52 SER B C 1
ATOM 919 O O . SER B 1 52 ? 7.281 -22.016 -2.566 1 95 52 SER B O 1
ATOM 921 N N . ILE B 1 53 ? 6.363 -19.953 -2.473 1 92.69 53 ILE B N 1
ATOM 922 C CA . ILE B 1 53 ? 5.918 -19.938 -3.861 1 92.69 53 ILE B CA 1
ATOM 923 C C . ILE B 1 53 ? 7.129 -19.984 -4.793 1 92.69 53 ILE B C 1
ATOM 925 O O . ILE B 1 53 ? 7.113 -20.703 -5.801 1 92.69 53 ILE B O 1
ATOM 929 N N . ALA B 1 54 ? 8.102 -19.328 -4.441 1 92.19 54 ALA B N 1
ATOM 930 C CA . ALA B 1 54 ? 9.32 -19.281 -5.246 1 92.19 54 ALA B CA 1
ATOM 931 C C . ALA B 1 54 ? 10 -20.641 -5.293 1 92.19 54 ALA B C 1
ATOM 933 O O . ALA B 1 54 ? 10.539 -21.047 -6.332 1 92.19 54 ALA B O 1
ATOM 934 N N . GLN B 1 55 ? 9.992 -21.25 -4.129 1 91.56 55 GLN B N 1
ATOM 935 C CA . GLN B 1 55 ? 10.617 -22.562 -4.035 1 91.56 55 GLN B CA 1
ATOM 936 C C . GLN B 1 55 ? 9.875 -23.594 -4.895 1 91.56 55 GLN B C 1
ATOM 938 O O . GLN B 1 55 ? 10.5 -24.453 -5.527 1 91.56 55 GLN B O 1
ATOM 943 N N . MET B 1 56 ? 8.617 -23.422 -4.992 1 89.75 56 MET B N 1
ATOM 944 C CA . MET B 1 56 ? 7.797 -24.344 -5.777 1 89.75 56 MET B CA 1
ATOM 945 C C . MET B 1 56 ? 8.016 -24.141 -7.27 1 89.75 56 MET B C 1
ATOM 947 O O . MET B 1 56 ? 8.016 -25.094 -8.047 1 89.75 56 MET B O 1
ATOM 951 N N . ASP B 1 57 ? 8.195 -22.906 -7.676 1 85.12 57 ASP B N 1
ATOM 952 C CA . ASP B 1 57 ? 8.438 -22.562 -9.078 1 85.12 57 ASP B CA 1
ATOM 953 C C . ASP B 1 57 ? 9.812 -23.047 -9.531 1 85.12 57 ASP B C 1
ATOM 955 O O . ASP B 1 57 ? 10 -23.391 -10.703 1 85.12 57 ASP B O 1
ATOM 959 N N . THR B 1 58 ? 10.734 -23.031 -8.625 1 85 58 THR B N 1
ATOM 960 C CA . THR B 1 58 ? 12.07 -23.516 -8.938 1 85 58 THR B CA 1
ATOM 961 C C . THR B 1 58 ? 12.07 -25.031 -9.109 1 85 58 THR B C 1
ATOM 963 O O . THR B 1 58 ? 12.883 -25.578 -9.852 1 85 58 THR B O 1
ATOM 966 N N . TYR B 1 59 ? 11.203 -25.656 -8.414 1 78.69 59 TYR B N 1
ATOM 967 C CA . TYR B 1 59 ? 11.125 -27.109 -8.477 1 78.69 59 TYR B CA 1
ATOM 968 C C . TYR B 1 59 ? 10.32 -27.547 -9.688 1 78.69 59 TYR B C 1
ATOM 970 O O . TYR B 1 59 ? 10.359 -28.719 -10.062 1 78.69 59 TYR B O 1
ATOM 978 N N . ARG B 1 60 ? 9.586 -26.594 -10.312 1 66.5 60 ARG B N 1
ATOM 979 C CA . ARG B 1 60 ? 8.891 -26.938 -11.547 1 66.5 60 ARG B CA 1
ATOM 980 C C . ARG B 1 60 ? 9.789 -26.734 -12.758 1 66.5 60 ARG B C 1
ATOM 982 O O . ARG B 1 60 ? 9.781 -27.547 -13.688 1 66.5 60 ARG B O 1
#

InterPro domains:
  IPR002145 Ribbon-helix-helix protein, CopG [PF01402] (6-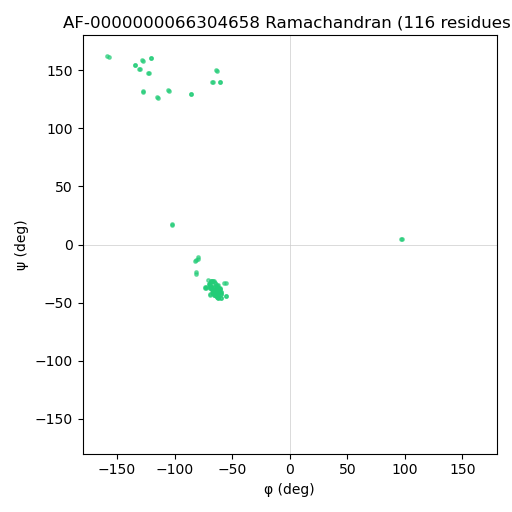46)
  IPR010985 Ribbon-helix-helix [SSF47598] (4-47)
  IPR013321 Arc-type ribbon-helix-helix [G3DSA:1.10.1220.10] (5-49)